Protein AF-A0A9E5LZI8-F1 (afdb_monomer)

Radius of gyration: 28.6 Å; Cα contacts (8 Å, |Δi|>4): 159; chains: 1; bounding box: 40×76×78 Å

Secondary structure (DSSP, 8-state):
------------------PPPPP-PPP-------HHHHHHHHHHHHHHHHT-EEEEEEE-SSEEEEEEEETTEEEEEEEEEE-TTS-EEEEEEEEGGG---GGGHHHHHHHHHHHH-TT--TTTTSEEEEEEEE--------------------

Foldseek 3Di:
DDDDDDDDDDDDDDDDDDDDDDPDDDDPPPPDPDPVVVVVVVVVLLVQLVQWDKDWPDDDPFKTWIFTDGPNHTAKIKIWGQDPVRAIEIEIEGEVVNVRDPVSVVSNVVVCCVPPPPPDDPVVVRYDYDYYYDHDPDDDDDDPPPPPDPPDDD

pLDDT: mean 74.33, std 20.77, range [36.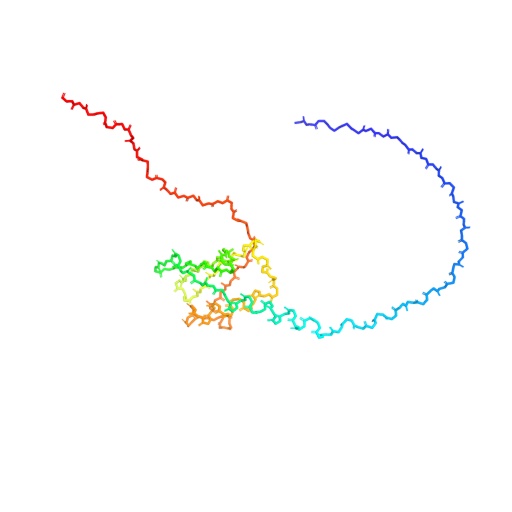78, 98.12]

Mean predicted aligned error: 16.26 Å

Structure (mmCIF, N/CA/C/O backbone):
data_AF-A0A9E5LZI8-F1
#
_entry.id   AF-A0A9E5LZI8-F1
#
loop_
_atom_site.group_PDB
_atom_site.id
_atom_site.type_symbol
_atom_site.label_atom_id
_atom_site.label_alt_id
_atom_site.label_comp_id
_atom_site.label_asym_id
_atom_site.label_entity_id
_atom_site.label_seq_id
_atom_site.pdbx_PDB_ins_code
_atom_site.Cartn_x
_atom_site.Cartn_y
_atom_site.Cartn_z
_atom_site.occupancy
_atom_site.B_iso_or_equiv
_atom_site.auth_seq_id
_atom_site.auth_comp_id
_atom_site.auth_asym_id
_atom_site.auth_atom_id
_atom_site.pdbx_PDB_model_num
ATOM 1 N N . MET A 1 1 ? -14.169 28.465 -29.499 1.00 45.47 1 MET A N 1
ATOM 2 C CA . MET A 1 1 ? -14.675 28.187 -30.862 1.00 45.47 1 MET A CA 1
ATOM 3 C C . MET A 1 1 ? -13.484 27.946 -31.779 1.00 45.47 1 MET A C 1
ATOM 5 O O . MET A 1 1 ? -12.824 28.902 -32.155 1.00 45.47 1 MET A O 1
ATOM 9 N N . CYS A 1 2 ? -13.159 26.686 -32.070 1.00 39.41 2 CYS A N 1
ATOM 10 C CA . CYS A 1 2 ? -12.024 26.314 -32.919 1.00 39.41 2 CYS A CA 1
ATOM 11 C C . CYS A 1 2 ? -12.574 25.648 -34.190 1.00 39.41 2 CYS A C 1
ATOM 13 O O . CYS A 1 2 ? -13.375 24.719 -34.093 1.00 39.41 2 CYS A O 1
ATOM 15 N N . ARG A 1 3 ? -12.238 26.194 -35.365 1.00 41.72 3 ARG A N 1
ATOM 16 C CA . ARG A 1 3 ? -12.773 25.772 -36.670 1.00 41.72 3 ARG A CA 1
ATOM 17 C C . ARG A 1 3 ? -12.031 24.535 -37.179 1.00 41.72 3 ARG A C 1
ATOM 19 O O . ARG A 1 3 ? -10.82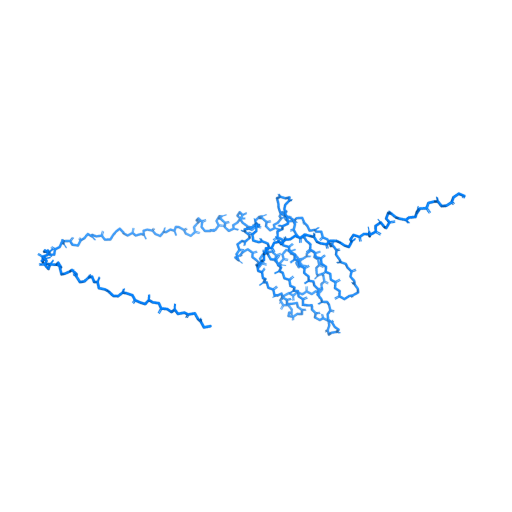2 24.579 -37.369 1.00 41.72 3 ARG A O 1
ATOM 26 N N . LEU A 1 4 ? -12.789 23.475 -37.456 1.00 36.78 4 LEU A N 1
ATOM 27 C CA . LEU A 1 4 ? -12.370 22.300 -38.220 1.00 36.78 4 LEU A CA 1
ATOM 28 C C . LEU A 1 4 ? -12.437 22.634 -39.722 1.00 36.78 4 LEU A C 1
ATOM 30 O O . LEU A 1 4 ? -13.498 23.021 -40.212 1.00 36.78 4 LEU A O 1
ATOM 34 N N . THR A 1 5 ? -11.345 22.469 -40.468 1.00 49.84 5 THR A N 1
ATOM 35 C CA . THR A 1 5 ? -11.357 22.492 -41.940 1.00 49.84 5 THR A CA 1
ATOM 36 C C . THR A 1 5 ? -11.110 21.086 -42.474 1.00 49.84 5 THR A C 1
ATOM 38 O O . THR A 1 5 ? -9.996 20.572 -42.462 1.00 49.84 5 THR A O 1
ATOM 41 N N . ALA A 1 6 ? -12.181 20.453 -42.953 1.00 40.06 6 ALA A N 1
ATOM 42 C CA . ALA A 1 6 ? -12.118 19.225 -43.732 1.00 40.06 6 ALA A CA 1
ATOM 43 C C . ALA A 1 6 ? -11.748 19.555 -45.185 1.00 40.06 6 ALA A C 1
ATOM 45 O O . ALA A 1 6 ? -12.341 20.448 -45.795 1.00 40.06 6 ALA A O 1
ATOM 46 N N . ARG A 1 7 ? -10.801 18.810 -45.762 1.00 46.03 7 ARG A N 1
ATOM 47 C CA . ARG A 1 7 ? -10.552 18.800 -47.206 1.00 46.03 7 ARG A CA 1
ATOM 48 C C . ARG A 1 7 ? -10.646 17.366 -47.709 1.00 46.03 7 ARG A C 1
ATOM 50 O O . ARG A 1 7 ? -9.873 16.502 -47.309 1.00 46.03 7 ARG A O 1
ATOM 57 N N . ALA A 1 8 ? -11.640 17.141 -48.557 1.00 42.88 8 ALA A N 1
ATOM 58 C CA . ALA A 1 8 ? -11.856 15.912 -49.298 1.00 42.88 8 ALA A CA 1
ATOM 59 C C . ALA A 1 8 ? -11.020 15.886 -50.588 1.00 42.88 8 ALA A C 1
ATOM 61 O O . ALA A 1 8 ? -10.689 16.941 -51.131 1.00 42.88 8 ALA A O 1
ATOM 62 N N . ALA A 1 9 ? -10.798 14.662 -51.079 1.00 43.34 9 ALA A N 1
ATOM 63 C CA . ALA A 1 9 ? -10.745 14.224 -52.482 1.00 43.34 9 ALA A CA 1
ATOM 64 C C . ALA A 1 9 ? -9.484 13.413 -52.812 1.00 43.34 9 ALA A C 1
ATOM 66 O O . ALA A 1 9 ? -8.361 13.899 -52.722 1.00 43.34 9 ALA A O 1
ATOM 67 N N . GLY A 1 10 ? -9.694 12.171 -53.255 1.00 39.62 10 GLY A N 1
ATOM 68 C CA . GLY A 1 10 ? -8.617 11.309 -53.730 1.00 39.62 10 GLY A CA 1
ATOM 69 C C . GLY A 1 10 ? -9.065 9.900 -54.097 1.00 39.62 10 GLY A C 1
ATOM 70 O O . GLY A 1 10 ? -8.475 8.930 -53.638 1.00 39.62 10 GLY A O 1
ATOM 71 N N . THR A 1 11 ? -10.114 9.776 -54.910 1.00 44.72 11 THR A N 1
ATOM 72 C CA . THR A 1 11 ? -10.527 8.514 -55.536 1.00 44.72 11 THR A CA 1
ATOM 73 C C . THR A 1 11 ? -9.417 7.987 -56.451 1.00 44.72 11 THR A C 1
ATOM 75 O O . THR A 1 11 ? -9.035 8.657 -57.410 1.00 44.72 11 THR A O 1
ATOM 78 N N . ARG A 1 12 ? -8.938 6.758 -56.218 1.00 55.50 12 ARG A N 1
ATOM 79 C CA . ARG A 1 12 ? -8.244 5.958 -57.239 1.00 55.50 12 ARG A CA 1
ATOM 80 C C . ARG A 1 12 ? -8.719 4.511 -57.200 1.00 55.50 12 ARG A C 1
ATOM 82 O O . ARG A 1 12 ? -8.395 3.747 -56.300 1.00 55.50 12 ARG A O 1
ATOM 89 N N . ILE A 1 13 ? -9.471 4.174 -58.240 1.00 51.25 13 ILE A N 1
ATOM 90 C CA . ILE A 1 13 ? -9.854 2.828 -58.654 1.00 51.25 13 ILE A CA 1
ATOM 91 C C . ILE A 1 13 ? -8.586 2.074 -59.078 1.00 51.25 13 ILE A C 1
ATOM 93 O O . ILE A 1 13 ? -7.815 2.580 -59.897 1.00 51.25 13 ILE A O 1
ATOM 97 N N . ARG A 1 14 ? -8.383 0.856 -58.564 1.00 56.69 14 ARG A N 1
ATOM 98 C CA . ARG A 1 14 ? -7.489 -0.138 -59.171 1.00 56.69 14 ARG A CA 1
ATOM 99 C C . ARG A 1 14 ? -8.148 -1.515 -59.179 1.00 56.69 14 ARG A C 1
ATOM 101 O O . ARG A 1 14 ? -8.457 -2.072 -58.136 1.00 56.69 14 ARG A O 1
ATOM 108 N N . HIS A 1 15 ? -8.356 -1.981 -60.408 1.00 45.59 15 HIS A N 1
ATOM 109 C CA . HIS A 1 15 ? -8.415 -3.351 -60.911 1.00 45.59 15 HIS A CA 1
ATOM 110 C C . HIS A 1 15 ? -8.488 -4.508 -59.900 1.00 45.59 15 HIS A C 1
ATOM 112 O O . HIS A 1 15 ? -7.508 -4.861 -59.247 1.00 45.59 15 HIS A O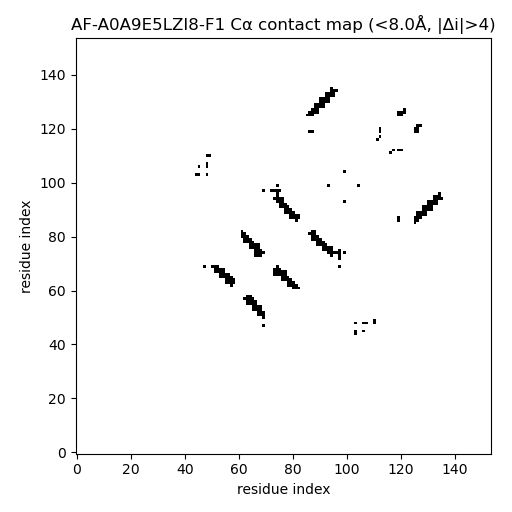 1
ATOM 118 N N . LEU A 1 16 ? -9.639 -5.183 -59.931 1.00 47.56 16 LEU A N 1
ATOM 119 C CA . LEU A 1 16 ? -9.806 -6.584 -59.561 1.00 47.56 16 LEU A CA 1
ATOM 120 C C . LEU A 1 16 ? -8.974 -7.460 -60.512 1.00 47.56 16 LEU A C 1
ATOM 122 O O . LEU A 1 16 ? -9.160 -7.408 -61.728 1.00 47.56 16 LEU A O 1
ATOM 126 N N . SER A 1 17 ? -8.078 -8.270 -59.952 1.00 54.94 17 SER A N 1
ATOM 127 C CA . SER A 1 17 ? -7.486 -9.425 -60.626 1.00 54.94 17 SER A CA 1
ATOM 128 C C . SER A 1 17 ? -7.740 -10.650 -59.757 1.00 54.94 17 SER A C 1
ATOM 130 O O . SER A 1 17 ? -7.305 -10.710 -58.605 1.00 54.94 17 SER A O 1
ATOM 132 N N . ALA A 1 18 ? -8.518 -11.586 -60.296 1.00 50.78 18 ALA A N 1
ATOM 133 C CA . ALA A 1 18 ? -8.842 -12.857 -59.673 1.00 50.78 18 ALA A CA 1
ATOM 134 C C . ALA A 1 18 ? -7.613 -13.776 -59.731 1.00 50.78 18 ALA A C 1
ATOM 136 O O . ALA A 1 18 ? -7.182 -14.181 -60.809 1.00 50.78 18 ALA A O 1
ATOM 137 N N . SER A 1 19 ? -7.053 -14.094 -58.564 1.00 50.56 19 SER A N 1
ATOM 138 C CA . SER A 1 19 ? -5.992 -15.090 -58.409 1.00 50.56 19 SER A CA 1
ATOM 139 C C . SER A 1 19 ? -6.587 -16.396 -57.878 1.00 50.56 19 SER A C 1
ATOM 141 O O . SER A 1 19 ? -7.386 -16.389 -56.942 1.00 50.56 19 SER A O 1
ATOM 143 N N . ALA 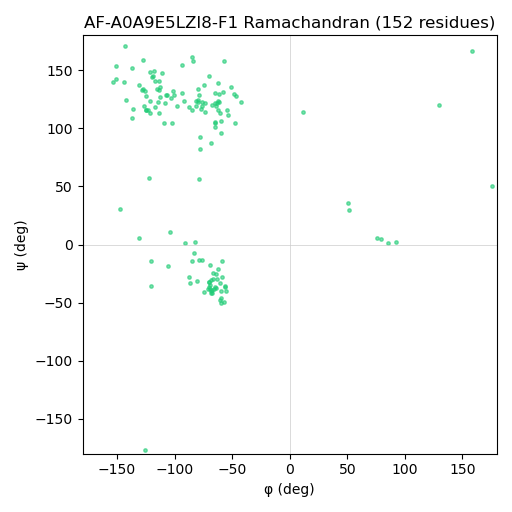A 1 20 ? -6.219 -17.498 -58.529 1.00 60.88 20 ALA A N 1
ATOM 144 C CA . ALA A 1 20 ? -6.694 -18.864 -58.326 1.00 60.88 20 ALA A CA 1
ATOM 145 C C . ALA A 1 20 ? -6.505 -19.404 -56.885 1.00 60.88 20 ALA A C 1
ATOM 147 O O . ALA A 1 20 ? -5.621 -18.940 -56.157 1.00 60.88 20 ALA A O 1
ATOM 148 N N . PRO A 1 21 ? -7.285 -20.424 -56.467 1.00 52.00 21 PRO A N 1
ATOM 149 C CA . PRO A 1 21 ? -7.162 -21.019 -55.140 1.00 52.00 21 PRO A CA 1
ATOM 150 C C . PRO A 1 21 ? -5.834 -21.773 -54.982 1.00 52.00 21 PRO A C 1
ATOM 152 O O . PRO A 1 21 ? -5.530 -22.729 -55.694 1.00 52.00 21 PRO A O 1
ATOM 155 N N . ARG A 1 22 ? -5.038 -21.323 -54.009 1.00 53.88 22 ARG A N 1
ATOM 156 C CA . ARG A 1 22 ? -3.792 -21.956 -53.560 1.00 53.88 22 ARG A CA 1
ATOM 157 C C . ARG A 1 22 ? -4.128 -23.214 -52.735 1.00 53.88 22 ARG A C 1
ATOM 159 O O . ARG A 1 22 ? -5.024 -23.132 -51.894 1.00 53.88 22 ARG A O 1
ATOM 166 N N . PRO A 1 23 ? -3.425 -24.348 -52.908 1.00 51.38 23 PRO A N 1
ATOM 167 C CA . PRO A 1 23 ? -3.653 -25.537 -52.090 1.00 51.38 23 PRO A CA 1
ATOM 168 C C . PRO A 1 23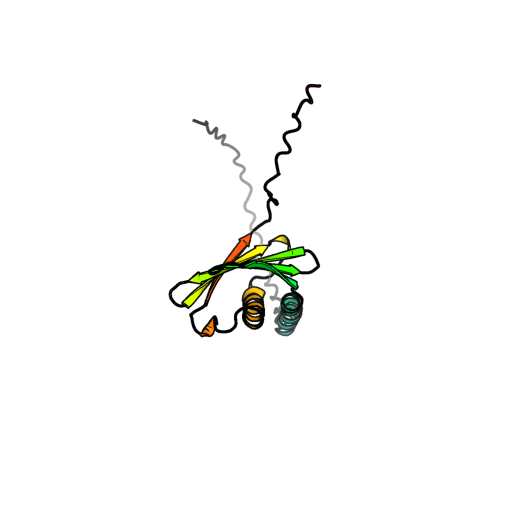 ? -3.358 -25.257 -50.611 1.00 51.38 23 PRO A C 1
ATOM 170 O O . PRO A 1 23 ? -2.388 -24.571 -50.271 1.00 51.38 23 PRO A O 1
ATOM 173 N N . ALA A 1 24 ? -4.225 -25.785 -49.746 1.00 52.56 24 ALA A N 1
ATOM 174 C CA . ALA A 1 24 ? -4.170 -25.642 -48.299 1.00 52.56 24 ALA A CA 1
ATOM 175 C C . ALA A 1 24 ? -2.802 -26.078 -47.754 1.00 52.56 24 ALA A C 1
ATOM 177 O O . ALA A 1 24 ? -2.410 -27.242 -47.837 1.00 52.56 24 ALA A O 1
ATOM 178 N N . ARG A 1 25 ? -2.070 -25.120 -47.181 1.00 50.62 25 ARG A N 1
ATOM 179 C CA . ARG A 1 25 ? -0.864 -25.388 -46.404 1.00 50.62 25 ARG A CA 1
ATOM 180 C C . ARG A 1 25 ? -1.321 -25.902 -45.042 1.00 50.62 25 ARG A C 1
ATOM 182 O O . ARG A 1 25 ? -2.010 -25.181 -44.325 1.00 50.62 25 ARG A O 1
ATOM 189 N N . ALA A 1 26 ? -0.970 -27.145 -44.726 1.00 52.19 26 ALA A N 1
ATOM 190 C CA . ALA A 1 26 ? -1.211 -27.749 -43.424 1.00 52.19 26 ALA A CA 1
ATOM 191 C C . ALA A 1 26 ? -0.741 -26.804 -42.307 1.00 52.19 26 ALA A C 1
ATOM 193 O O . ALA A 1 26 ? 0.378 -26.282 -42.351 1.00 52.19 26 ALA A O 1
ATOM 194 N N . ALA A 1 27 ? -1.622 -26.565 -41.335 1.00 51.25 27 ALA A N 1
ATOM 195 C CA . ALA A 1 27 ? -1.275 -25.856 -40.117 1.00 51.25 27 ALA A CA 1
ATOM 196 C C . ALA A 1 27 ? -0.124 -26.608 -39.429 1.00 51.25 27 ALA A C 1
ATOM 198 O O . ALA A 1 27 ? -0.220 -27.829 -39.275 1.00 51.25 27 ALA A O 1
ATOM 199 N N . PRO A 1 28 ? 0.958 -25.935 -39.003 1.00 46.06 28 PRO A N 1
ATOM 200 C CA . PRO A 1 28 ? 1.821 -26.534 -38.010 1.00 46.06 28 PRO A CA 1
ATOM 201 C C . PRO A 1 28 ? 0.966 -26.720 -36.761 1.00 46.06 28 PRO A C 1
ATOM 203 O O . PRO A 1 28 ? 0.481 -25.750 -36.178 1.00 46.06 28 PRO A O 1
ATOM 206 N N . THR A 1 29 ? 0.753 -27.976 -36.382 1.00 48.81 29 THR A N 1
ATOM 207 C CA . THR A 1 29 ? 0.344 -28.353 -35.037 1.00 48.81 29 THR A CA 1
ATOM 208 C C . THR A 1 29 ? 1.265 -27.603 -34.083 1.00 48.81 29 THR A C 1
ATOM 210 O O . THR A 1 29 ? 2.444 -27.941 -33.961 1.00 48.81 29 THR A O 1
ATOM 213 N N . THR A 1 30 ? 0.768 -26.544 -33.446 1.00 46.84 30 THR A N 1
ATOM 214 C CA . THR A 1 30 ? 1.432 -25.960 -32.289 1.00 46.84 30 THR A CA 1
ATOM 215 C C . THR A 1 30 ? 1.308 -26.989 -31.182 1.00 46.84 30 THR A C 1
ATOM 217 O O . THR A 1 30 ? 0.355 -27.030 -30.409 1.00 46.84 30 THR A O 1
ATOM 220 N N . CYS A 1 31 ? 2.290 -27.887 -31.181 1.00 39.66 31 CYS A N 1
ATOM 221 C CA . CYS A 1 31 ? 2.711 -28.644 -30.027 1.00 39.66 31 CYS A CA 1
ATOM 222 C C . CYS A 1 31 ? 2.734 -27.670 -28.845 1.00 39.66 31 CYS A C 1
ATOM 224 O O . CYS A 1 31 ? 3.339 -26.597 -28.939 1.00 39.66 31 CYS A O 1
ATOM 226 N N . GLY A 1 32 ? 1.970 -28.001 -27.804 1.00 46.41 32 GLY A N 1
ATOM 227 C CA . GLY A 1 32 ? 1.713 -27.128 -26.673 1.00 46.41 32 GLY A CA 1
ATOM 228 C C . GLY A 1 32 ? 2.997 -26.495 -26.156 1.00 46.41 32 GLY A C 1
ATOM 229 O O . GLY A 1 32 ? 3.967 -27.188 -25.849 1.00 46.41 32 GLY A O 1
ATOM 230 N N . LEU A 1 33 ? 2.984 -25.167 -26.036 1.00 49.31 33 LEU A N 1
ATOM 231 C CA . LEU A 1 33 ? 3.908 -24.479 -25.148 1.00 49.31 33 LEU A CA 1
ATOM 232 C C . LEU A 1 33 ? 3.753 -25.129 -23.774 1.00 49.31 33 LEU A C 1
ATOM 234 O O . LEU A 1 33 ? 2.692 -25.073 -23.151 1.00 49.31 33 LEU A O 1
ATOM 238 N N . ALA A 1 34 ? 4.807 -25.836 -23.386 1.00 46.38 34 ALA A N 1
ATOM 239 C CA . ALA A 1 34 ? 4.852 -26.681 -22.217 1.00 46.38 34 ALA A CA 1
ATOM 240 C C . ALA A 1 34 ? 4.360 -25.923 -20.969 1.00 46.38 34 ALA A C 1
ATOM 242 O O . ALA A 1 34 ? 4.831 -24.809 -20.714 1.00 46.38 34 ALA A O 1
ATOM 243 N N . PRO A 1 35 ? 3.511 -26.530 -20.119 1.00 50.38 35 PRO A N 1
ATOM 244 C CA . PRO A 1 35 ? 3.157 -25.954 -18.817 1.00 50.38 35 PRO A CA 1
ATOM 245 C C . PRO A 1 35 ? 4.386 -25.725 -17.912 1.00 50.38 35 PRO A C 1
ATOM 247 O O . PRO A 1 35 ? 4.319 -24.972 -16.944 1.00 50.38 35 PRO A O 1
ATOM 250 N N . PHE A 1 36 ? 5.534 -26.315 -18.261 1.00 46.69 36 PHE A N 1
ATOM 251 C CA . PHE A 1 36 ? 6.785 -26.212 -17.519 1.00 46.69 36 PHE A CA 1
ATOM 252 C C . PHE A 1 36 ? 7.425 -24.814 -17.541 1.00 46.69 36 PHE A C 1
ATOM 254 O O . PHE A 1 36 ? 7.857 -24.339 -16.496 1.00 46.69 36 PHE A O 1
ATOM 261 N N . ALA A 1 37 ? 7.442 -24.108 -18.680 1.00 47.06 37 ALA A N 1
ATOM 262 C CA . ALA A 1 37 ? 8.106 -22.796 -18.767 1.00 47.06 37 ALA A CA 1
ATOM 263 C C . ALA A 1 37 ? 7.381 -21.709 -17.947 1.00 47.06 37 ALA A C 1
ATOM 265 O O . ALA A 1 37 ? 8.007 -20.801 -17.399 1.00 47.06 37 ALA A O 1
ATOM 266 N N . ARG A 1 38 ? 6.054 -21.832 -17.816 1.00 46.94 38 ARG A N 1
ATOM 267 C CA . ARG A 1 38 ? 5.215 -20.902 -17.047 1.00 46.94 38 ARG A CA 1
ATOM 268 C C . ARG A 1 38 ? 5.443 -21.045 -15.538 1.00 46.94 38 ARG A C 1
ATOM 270 O O . ARG A 1 38 ? 5.502 -20.043 -14.833 1.00 46.94 38 ARG A O 1
ATOM 277 N N . ALA A 1 39 ? 5.638 -22.273 -15.057 1.00 48.16 39 ALA A N 1
ATOM 278 C CA . ALA A 1 39 ? 5.873 -22.558 -13.643 1.00 48.16 39 ALA A CA 1
ATOM 279 C C . ALA A 1 39 ? 7.239 -22.044 -13.146 1.00 48.16 39 ALA A C 1
ATOM 281 O O . ALA A 1 39 ? 7.345 -21.573 -12.014 1.00 48.16 39 ALA A O 1
ATOM 282 N N . THR A 1 40 ? 8.282 -22.084 -13.981 1.00 45.97 40 THR A N 1
ATOM 283 C CA . THR A 1 40 ? 9.630 -21.629 -13.594 1.00 45.97 40 THR A CA 1
ATOM 284 C C . THR A 1 40 ? 9.738 -20.103 -13.537 1.00 45.97 40 THR A C 1
ATOM 286 O O . THR A 1 40 ? 10.309 -19.569 -12.588 1.00 45.97 40 THR A O 1
ATOM 289 N N . ALA A 1 41 ? 9.140 -19.386 -14.496 1.00 47.75 41 ALA A N 1
ATOM 290 C CA . ALA A 1 41 ? 9.096 -17.921 -14.476 1.00 47.75 41 ALA A CA 1
ATOM 291 C C . ALA A 1 41 ? 8.276 -17.380 -13.291 1.00 47.75 41 ALA A C 1
ATOM 293 O O . ALA A 1 41 ? 8.659 -16.382 -12.686 1.00 47.75 41 ALA A O 1
ATOM 294 N N . LEU A 1 42 ? 7.189 -18.068 -12.919 1.00 49.72 42 LEU A N 1
ATOM 295 C CA . LEU A 1 42 ? 6.394 -17.738 -11.735 1.00 49.72 42 LEU A CA 1
ATOM 296 C C . LEU A 1 42 ? 7.193 -17.956 -10.438 1.00 49.72 42 LEU A C 1
ATOM 298 O O . LEU A 1 42 ? 7.122 -17.126 -9.540 1.00 49.72 42 LEU A O 1
ATOM 302 N N . ARG A 1 43 ? 8.016 -19.013 -10.359 1.00 49.12 43 ARG A N 1
ATOM 303 C CA . ARG A 1 43 ? 8.895 -19.278 -9.203 1.00 49.12 43 ARG A CA 1
ATOM 304 C C . ARG A 1 43 ? 10.032 -18.261 -9.052 1.00 49.12 43 ARG A C 1
ATOM 306 O O . ARG A 1 43 ? 10.305 -17.844 -7.934 1.00 49.12 43 ARG A O 1
ATOM 313 N N . LEU A 1 44 ? 10.659 -17.820 -10.146 1.00 50.16 44 LEU A N 1
ATOM 314 C CA . LEU A 1 44 ? 11.685 -16.764 -10.089 1.00 50.16 44 LEU A CA 1
ATOM 315 C C . LEU A 1 44 ? 11.092 -15.385 -9.755 1.00 50.16 44 LEU A C 1
ATOM 317 O O . LEU A 1 44 ? 11.739 -14.584 -9.091 1.00 50.16 44 LEU A O 1
ATOM 321 N N . ARG A 1 45 ? 9.854 -15.112 -10.180 1.00 50.75 45 ARG A N 1
ATOM 322 C CA . ARG A 1 45 ? 9.156 -13.853 -9.874 1.00 50.75 45 ARG A CA 1
ATOM 323 C C . ARG A 1 45 ? 8.536 -13.832 -8.479 1.00 50.75 45 ARG A C 1
ATOM 325 O O . ARG A 1 45 ? 8.523 -12.781 -7.855 1.00 50.75 45 ARG A O 1
ATOM 332 N N . ALA A 1 46 ? 8.107 -14.977 -7.953 1.00 49.81 46 ALA A N 1
ATOM 333 C CA . ALA A 1 46 ? 7.751 -15.113 -6.542 1.00 49.81 46 ALA A CA 1
ATOM 334 C C . ALA A 1 46 ? 8.965 -14.876 -5.623 1.00 49.81 46 ALA A C 1
ATOM 336 O O . ALA A 1 46 ? 8.806 -14.341 -4.534 1.00 49.81 46 ALA A O 1
ATOM 337 N N . HIS A 1 47 ? 10.187 -15.179 -6.080 1.00 52.59 47 HIS A N 1
ATOM 338 C CA . HIS A 1 47 ? 11.406 -14.846 -5.336 1.00 52.59 47 HIS A CA 1
ATOM 339 C C . HIS A 1 47 ? 11.687 -13.340 -5.217 1.00 52.59 47 HIS A C 1
ATOM 341 O O . HIS A 1 47 ? 12.326 -12.937 -4.249 1.00 52.59 47 HIS A O 1
ATOM 347 N N . LEU A 1 48 ? 11.186 -12.500 -6.134 1.00 54.50 48 LEU A N 1
ATOM 348 C CA . LEU A 1 48 ? 11.301 -11.037 -6.001 1.00 54.50 48 LEU A CA 1
ATOM 349 C C . LEU A 1 48 ? 10.487 -10.505 -4.815 1.00 54.50 48 LEU A C 1
ATOM 351 O O . LEU A 1 48 ? 10.878 -9.520 -4.197 1.00 54.50 48 LEU A O 1
ATOM 355 N N . VAL A 1 49 ? 9.390 -11.182 -4.467 1.00 56.38 49 VAL A N 1
ATOM 356 C CA . VAL A 1 49 ? 8.577 -10.849 -3.291 1.00 56.38 49 VAL A CA 1
ATOM 357 C C . VAL A 1 49 ? 9.323 -11.174 -1.992 1.00 56.38 49 VAL A C 1
ATOM 359 O O . VAL A 1 49 ? 9.240 -10.415 -1.034 1.00 56.38 49 VAL A O 1
ATOM 362 N N . THR A 1 50 ? 10.106 -12.258 -1.962 1.00 59.16 50 THR A N 1
ATOM 363 C CA . THR A 1 50 ? 10.829 -12.709 -0.756 1.00 59.16 50 THR A CA 1
ATOM 364 C C . THR A 1 50 ? 12.078 -11.876 -0.429 1.00 59.16 50 THR A C 1
ATOM 366 O O . THR A 1 50 ? 12.627 -12.005 0.658 1.00 59.16 50 THR A O 1
ATOM 369 N N . LEU A 1 51 ? 12.550 -11.032 -1.352 1.00 73.50 51 LEU A N 1
ATOM 370 C CA . LEU A 1 51 ? 13.739 -10.181 -1.169 1.00 73.50 51 LEU A CA 1
ATOM 371 C C . LEU A 1 51 ? 13.396 -8.707 -0.912 1.00 73.50 51 LEU A C 1
ATOM 373 O O . LEU A 1 51 ? 14.276 -7.846 -0.961 1.00 73.50 51 LEU A O 1
ATOM 377 N N . MET A 1 52 ? 12.123 -8.397 -0.668 1.00 87.69 52 MET A N 1
ATOM 378 C CA . MET A 1 52 ? 11.697 -7.027 -0.438 1.00 87.69 52 MET A CA 1
ATOM 379 C C . MET A 1 52 ? 12.131 -6.551 0.951 1.00 87.69 52 MET A C 1
ATOM 381 O O . MET A 1 52 ? 11.769 -7.134 1.970 1.00 87.69 52 MET A O 1
ATOM 385 N N . ASN A 1 53 ? 12.903 -5.466 0.992 1.00 91.88 53 ASN A N 1
ATOM 386 C CA . ASN A 1 53 ? 13.262 -4.803 2.238 1.00 91.88 53 ASN A CA 1
ATOM 387 C C . ASN A 1 53 ? 12.153 -3.832 2.624 1.00 91.88 53 ASN A C 1
ATOM 389 O O . ASN A 1 53 ? 11.914 -2.840 1.934 1.00 91.88 53 ASN A O 1
ATOM 393 N N . TRP A 1 54 ? 11.496 -4.102 3.744 1.00 94.12 54 TRP A N 1
ATOM 394 C CA . TRP A 1 54 ? 10.406 -3.276 4.239 1.00 94.12 54 TRP A CA 1
ATOM 395 C C . TRP A 1 54 ? 10.904 -2.233 5.233 1.00 94.12 54 TRP A C 1
ATOM 397 O O . TRP A 1 54 ? 11.592 -2.540 6.207 1.00 94.12 54 TRP A O 1
ATOM 407 N N . LYS A 1 55 ? 10.507 -0.981 5.018 1.00 93.75 55 LYS A N 1
ATOM 408 C CA . LYS A 1 55 ? 10.745 0.126 5.942 1.00 93.75 55 LYS A CA 1
ATOM 409 C C . LYS A 1 55 ? 9.418 0.740 6.357 1.00 93.75 55 LYS A C 1
ATOM 411 O O . LYS A 1 55 ? 8.677 1.243 5.518 1.00 93.75 55 LYS A O 1
ATOM 416 N N . ARG A 1 56 ? 9.146 0.787 7.661 1.00 95.44 56 ARG A N 1
ATOM 417 C CA . ARG A 1 56 ? 8.038 1.585 8.198 1.00 95.44 56 ARG A CA 1
ATOM 418 C C . ARG A 1 56 ? 8.434 3.060 8.201 1.00 95.44 56 ARG A C 1
ATOM 420 O O . ARG A 1 56 ? 9.415 3.434 8.841 1.00 95.44 56 ARG A O 1
ATOM 427 N N . THR A 1 57 ? 7.691 3.893 7.481 1.00 94.44 57 THR A N 1
ATOM 428 C CA . THR A 1 57 ? 7.969 5.335 7.351 1.00 94.44 57 THR A CA 1
ATOM 429 C C . THR A 1 57 ? 7.005 6.198 8.158 1.00 94.44 57 THR A C 1
ATOM 431 O O . THR A 1 57 ? 7.307 7.357 8.421 1.00 94.44 57 THR A O 1
ATOM 434 N N . LEU A 1 58 ? 5.853 5.651 8.556 1.00 95.62 58 LEU A N 1
ATOM 435 C CA . LEU A 1 58 ? 4.870 6.320 9.408 1.00 95.62 58 LEU A CA 1
ATOM 436 C C . LEU A 1 58 ? 4.228 5.308 10.361 1.00 95.62 58 LEU A C 1
ATOM 438 O O . LEU A 1 58 ? 3.884 4.200 9.951 1.00 95.62 58 LEU A O 1
ATOM 442 N N . ARG A 1 59 ? 4.016 5.717 11.615 1.00 96.00 59 ARG A N 1
ATOM 443 C CA . ARG A 1 59 ? 3.195 5.005 12.601 1.00 96.00 59 ARG A CA 1
ATOM 444 C C . ARG A 1 59 ? 2.424 6.020 13.430 1.00 96.00 59 ARG A C 1
ATOM 446 O O . ARG A 1 59 ? 3.027 6.888 14.056 1.00 96.00 59 ARG A O 1
ATOM 453 N N . THR A 1 60 ? 1.107 5.884 13.460 1.00 96.94 60 THR A N 1
ATOM 454 C CA . THR A 1 60 ? 0.216 6.605 14.374 1.00 96.94 60 THR A CA 1
ATOM 455 C C . THR A 1 60 ? -0.647 5.603 15.143 1.00 96.94 60 THR A C 1
ATOM 457 O O . THR A 1 60 ? -0.493 4.390 14.985 1.00 96.94 60 THR A O 1
ATOM 460 N N . ALA A 1 61 ? -1.559 6.103 15.980 1.00 94.69 61 ALA A N 1
ATOM 461 C CA . ALA A 1 61 ? -2.516 5.263 16.697 1.00 94.69 61 ALA A CA 1
ATOM 462 C C . ALA A 1 61 ? -3.499 4.524 15.768 1.00 94.69 61 ALA A C 1
ATOM 464 O O . ALA A 1 61 ? -4.011 3.479 16.150 1.00 94.69 61 ALA A O 1
ATOM 465 N N . SER A 1 62 ? -3.768 5.054 14.570 1.00 96.00 62 SER A N 1
ATOM 466 C CA . SER A 1 62 ? -4.783 4.519 13.651 1.00 96.00 62 SER A CA 1
ATOM 467 C C . SER A 1 62 ? -4.284 4.330 12.222 1.00 96.00 62 SER A C 1
ATOM 469 O O . SER A 1 62 ? -5.070 4.013 11.330 1.00 96.00 62 SER A O 1
ATOM 471 N N . SER A 1 63 ? -2.998 4.547 11.943 1.00 97.31 63 SER A N 1
ATOM 472 C CA . SER A 1 63 ? -2.456 4.377 10.594 1.00 97.31 63 SER A CA 1
ATOM 473 C C . SER A 1 63 ? -0.985 3.989 10.581 1.00 97.31 63 SER A C 1
ATOM 475 O O . SER A 1 63 ? -0.219 4.315 11.493 1.00 97.31 63 SER A O 1
ATOM 477 N N . GLU A 1 64 ? -0.586 3.316 9.510 1.00 97.69 64 GLU A N 1
ATOM 478 C CA . GLU A 1 64 ? 0.803 2.970 9.222 1.00 97.69 64 GLU A CA 1
ATOM 479 C C . GLU A 1 64 ? 1.129 3.194 7.753 1.00 97.69 64 GLU A C 1
ATOM 481 O O . GLU A 1 64 ? 0.259 3.072 6.898 1.00 97.69 64 GLU A O 1
ATOM 486 N N . ARG A 1 65 ? 2.400 3.490 7.469 1.00 97.38 65 ARG A N 1
ATOM 487 C CA . ARG A 1 65 ? 2.942 3.463 6.110 1.00 97.38 65 ARG A CA 1
ATOM 488 C C . ARG A 1 65 ? 4.200 2.623 6.064 1.00 97.38 65 ARG A C 1
ATOM 490 O O . ARG A 1 65 ? 5.117 2.832 6.866 1.00 97.38 65 ARG A O 1
ATOM 497 N N . PHE A 1 66 ? 4.260 1.754 5.069 1.00 96.88 66 PHE A N 1
ATOM 498 C CA . PHE A 1 66 ? 5.421 0.956 4.724 1.00 96.88 66 PHE A CA 1
ATOM 499 C C . PHE A 1 66 ? 5.880 1.278 3.310 1.00 96.88 66 PHE A C 1
ATOM 501 O O . PHE A 1 66 ? 5.072 1.518 2.415 1.00 96.88 66 PHE A O 1
ATOM 508 N N . LEU A 1 67 ? 7.192 1.253 3.124 1.00 95.38 67 LEU A N 1
ATOM 509 C CA . LEU A 1 67 ? 7.859 1.336 1.838 1.00 95.38 67 LEU A CA 1
ATOM 510 C C . LEU A 1 67 ? 8.626 0.031 1.631 1.00 95.38 67 LEU A C 1
ATOM 512 O O . LEU A 1 67 ? 9.488 -0.316 2.440 1.00 95.38 67 LEU A O 1
ATOM 516 N N . GLY A 1 68 ? 8.269 -0.702 0.585 1.00 95.12 68 GLY A N 1
ATOM 517 C CA . GLY A 1 68 ? 8.976 -1.890 0.137 1.00 95.12 68 GLY A CA 1
ATOM 518 C C . GLY A 1 68 ? 10.010 -1.507 -0.911 1.00 95.12 68 GLY A C 1
ATOM 519 O O . GLY A 1 68 ? 9.675 -0.909 -1.937 1.00 95.12 68 GLY A O 1
ATOM 520 N N . VAL A 1 69 ? 11.264 -1.858 -0.647 1.00 92.81 69 VAL A N 1
ATOM 521 C CA . VAL A 1 69 ? 12.411 -1.609 -1.520 1.00 92.81 69 VAL A CA 1
ATOM 522 C C . VAL A 1 69 ? 12.853 -2.932 -2.136 1.00 92.81 69 VAL 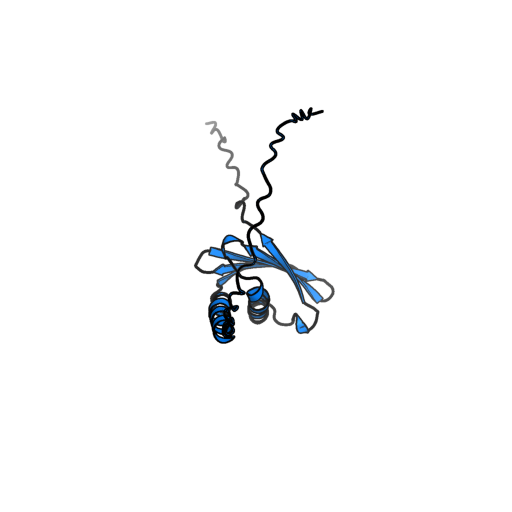A C 1
ATOM 524 O O . VAL A 1 69 ? 13.086 -3.909 -1.423 1.00 92.81 69 VAL A O 1
ATOM 527 N N . SER A 1 70 ? 12.997 -2.961 -3.457 1.00 90.00 70 SER A N 1
ATOM 528 C CA . SER A 1 70 ? 13.507 -4.104 -4.219 1.00 90.00 70 SER A CA 1
ATOM 529 C C . SER A 1 70 ? 14.649 -3.631 -5.109 1.00 90.00 70 SER A C 1
ATOM 531 O O . SER A 1 70 ? 14.562 -2.565 -5.713 1.00 90.00 70 SER A O 1
ATOM 533 N N . ASP A 1 71 ? 15.757 -4.373 -5.125 1.00 87.19 71 ASP A N 1
ATOM 534 C CA . ASP A 1 71 ? 16.970 -4.021 -5.878 1.00 87.19 71 ASP A CA 1
ATOM 535 C C . ASP A 1 71 ? 17.470 -2.582 -5.625 1.00 87.19 71 ASP A C 1
ATOM 537 O O . ASP A 1 71 ? 17.983 -1.900 -6.510 1.00 87.19 71 ASP A O 1
ATOM 541 N N . GLY A 1 72 ? 17.312 -2.106 -4.38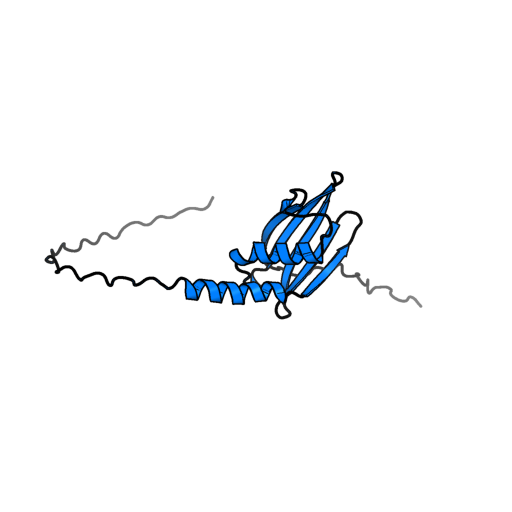3 1.00 86.94 72 GLY A N 1
ATOM 542 C CA . GLY A 1 72 ? 17.733 -0.768 -3.958 1.00 86.94 72 GLY A CA 1
ATOM 543 C C . GLY A 1 72 ? 16.829 0.378 -4.425 1.00 86.94 72 GLY A C 1
ATOM 544 O O . GLY A 1 72 ? 17.163 1.533 -4.170 1.00 86.94 72 GLY A O 1
ATOM 545 N N . ALA A 1 73 ? 15.698 0.080 -5.068 1.00 88.38 73 ALA A N 1
ATOM 546 C CA . ALA A 1 73 ? 14.714 1.059 -5.512 1.00 88.38 73 ALA A CA 1
ATOM 547 C C . ALA A 1 73 ? 13.357 0.851 -4.830 1.00 88.38 73 ALA A C 1
ATOM 549 O O . ALA A 1 73 ? 12.963 -0.274 -4.509 1.00 88.38 73 ALA A O 1
ATOM 550 N N . ASP A 1 74 ? 12.620 1.943 -4.641 1.00 91.50 74 ASP A N 1
ATOM 551 C CA . ASP A 1 74 ? 11.250 1.877 -4.148 1.00 91.50 74 ASP A CA 1
ATOM 552 C C . ASP A 1 74 ? 10.392 1.081 -5.136 1.00 91.50 74 ASP A C 1
ATOM 554 O O . ASP A 1 74 ? 10.382 1.345 -6.343 1.00 91.50 74 ASP A O 1
ATOM 558 N N . ALA A 1 75 ? 9.664 0.102 -4.609 1.00 94.31 75 ALA A N 1
ATOM 559 C CA . ALA A 1 75 ? 8.875 -0.822 -5.409 1.00 94.31 75 ALA A CA 1
ATOM 560 C C . ALA A 1 75 ? 7.388 -0.782 -5.076 1.00 94.31 75 ALA A C 1
ATOM 562 O O . ALA A 1 75 ? 6.541 -0.901 -5.966 1.00 94.31 75 ALA A O 1
ATOM 563 N N . VAL A 1 76 ? 7.063 -0.587 -3.803 1.00 96.19 76 VAL A N 1
ATOM 564 C CA . VAL A 1 76 ? 5.684 -0.546 -3.329 1.00 96.19 76 VAL A CA 1
ATOM 565 C C . VAL A 1 76 ? 5.570 0.349 -2.105 1.00 96.19 76 VAL A C 1
ATOM 567 O O . VAL A 1 76 ? 6.446 0.348 -1.245 1.00 96.19 76 VAL A O 1
ATOM 570 N N . ALA A 1 77 ? 4.473 1.088 -2.007 1.00 96.31 77 ALA A N 1
ATOM 571 C CA . ALA A 1 77 ? 4.056 1.739 -0.773 1.00 96.31 77 ALA A CA 1
ATOM 572 C C . ALA A 1 77 ? 2.759 1.097 -0.275 1.00 96.31 77 ALA A C 1
ATOM 574 O O . ALA A 1 77 ? 1.855 0.851 -1.073 1.00 96.31 77 ALA A O 1
ATOM 575 N N . ILE A 1 78 ? 2.671 0.823 1.025 1.00 97.31 78 ILE A N 1
ATOM 576 C CA . ILE A 1 78 ? 1.467 0.289 1.665 1.00 97.31 78 ILE A CA 1
ATOM 577 C C . ILE A 1 78 ? 1.055 1.241 2.778 1.00 97.31 78 ILE A C 1
ATOM 579 O O . ILE A 1 78 ? 1.786 1.420 3.751 1.00 97.31 78 ILE A O 1
ATOM 583 N N . ASP A 1 79 ? -0.116 1.843 2.627 1.00 97.50 79 ASP A N 1
ATOM 584 C CA . ASP A 1 79 ? -0.778 2.641 3.651 1.00 97.50 79 ASP A CA 1
ATOM 585 C C . ASP A 1 79 ? -1.859 1.789 4.312 1.00 97.50 79 ASP A C 1
ATOM 587 O O . ASP A 1 79 ? -2.692 1.211 3.620 1.00 97.50 79 ASP A O 1
ATOM 591 N N . LEU A 1 80 ? -1.859 1.713 5.638 1.00 97.25 80 LEU A N 1
ATOM 592 C CA . LEU A 1 80 ? -2.846 0.979 6.423 1.00 97.25 80 LEU A CA 1
ATOM 593 C C . LEU A 1 80 ? -3.619 1.934 7.317 1.00 97.25 80 LEU A C 1
ATOM 595 O O . LEU A 1 80 ? -3.033 2.819 7.945 1.00 97.25 80 LEU A O 1
ATOM 599 N N . HIS A 1 81 ? -4.917 1.689 7.440 1.00 97.38 81 HIS A N 1
ATOM 600 C CA . HIS A 1 81 ? -5.818 2.402 8.329 1.00 97.38 81 HIS A CA 1
ATOM 601 C C . HIS A 1 81 ? -6.571 1.407 9.209 1.00 97.38 81 HIS A C 1
ATOM 603 O O . HIS A 1 81 ? -7.309 0.559 8.710 1.00 97.38 81 HIS A O 1
ATOM 609 N N . TYR A 1 82 ? -6.382 1.535 10.520 1.00 94.81 82 TYR A N 1
ATOM 610 C CA . TYR A 1 82 ? -7.066 0.736 11.533 1.00 94.81 82 TYR A CA 1
ATOM 611 C C . TYR A 1 82 ? -8.379 1.426 11.888 1.00 94.81 82 TYR A C 1
ATOM 613 O O . TYR A 1 82 ? -8.377 2.575 12.345 1.00 94.81 82 TYR A O 1
ATOM 621 N N . LEU A 1 83 ? -9.494 0.743 11.646 1.00 94.69 83 LEU A N 1
ATOM 622 C CA . LEU A 1 83 ? -10.830 1.289 11.834 1.00 94.69 83 LEU A CA 1
ATOM 623 C C . LEU A 1 83 ? -11.381 0.953 13.231 1.00 94.69 83 LEU A C 1
ATOM 625 O O . LEU A 1 83 ? -10.977 -0.040 13.840 1.00 94.69 83 LEU A O 1
ATOM 629 N N . PRO A 1 84 ? -12.312 1.765 13.773 1.00 94.19 84 PRO A N 1
ATOM 630 C CA . PRO A 1 84 ? -12.859 1.547 15.117 1.00 94.19 84 PRO A CA 1
ATOM 631 C C . PRO A 1 84 ? -13.616 0.226 15.300 1.00 94.19 84 PRO A C 1
ATOM 633 O O . PRO A 1 84 ? -13.788 -0.222 16.430 1.00 94.19 84 PRO A O 1
ATOM 636 N N . ASP A 1 85 ? -14.084 -0.382 14.211 1.00 91.62 85 ASP A N 1
ATOM 637 C CA . ASP A 1 85 ? -14.778 -1.673 14.211 1.00 91.62 85 ASP A CA 1
ATOM 638 C C . ASP A 1 85 ? -13.821 -2.879 14.231 1.00 91.62 85 ASP A C 1
ATOM 640 O O . ASP A 1 85 ? -14.269 -4.024 14.213 1.00 91.62 85 ASP A O 1
ATOM 644 N N . GLY A 1 86 ? -12.510 -2.629 14.296 1.00 89.44 86 GLY A N 1
ATOM 645 C CA . GLY A 1 86 ? -11.475 -3.657 14.311 1.00 89.44 86 GLY A CA 1
ATOM 646 C C . GLY A 1 86 ? -11.050 -4.140 12.925 1.00 89.44 86 GLY A C 1
ATOM 647 O O . GLY A 1 86 ? -10.186 -5.011 12.844 1.00 89.44 86 GLY A O 1
ATOM 648 N N . THR A 1 87 ? -11.613 -3.589 11.847 1.00 93.06 87 THR A N 1
ATOM 649 C CA . THR A 1 87 ? -11.158 -3.881 10.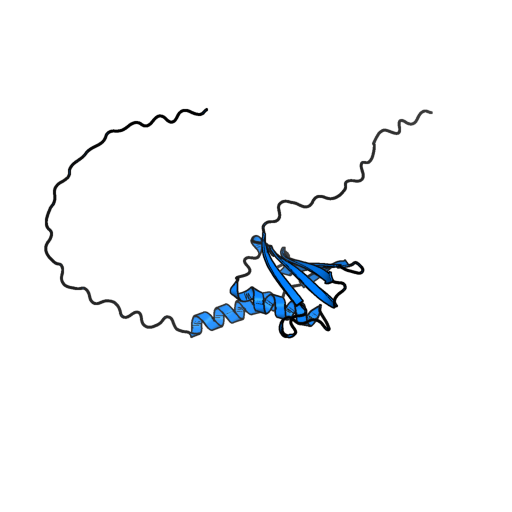484 1.00 93.06 87 THR A CA 1
ATOM 650 C C . THR A 1 87 ? -9.975 -3.003 10.076 1.00 93.06 87 THR A C 1
ATOM 652 O O . THR A 1 87 ? -9.690 -1.959 10.675 1.00 93.06 87 THR A O 1
ATOM 655 N N . VAL A 1 88 ? -9.260 -3.437 9.041 1.00 95.06 88 VAL A N 1
ATOM 656 C CA . VAL A 1 88 ? -8.114 -2.737 8.468 1.00 95.06 88 VAL A CA 1
ATOM 657 C C . VAL A 1 88 ? -8.346 -2.516 6.980 1.00 95.06 88 VAL A C 1
ATOM 659 O O . VAL A 1 88 ? -8.626 -3.445 6.218 1.00 95.06 88 VAL A O 1
ATOM 662 N N . ALA A 1 89 ? -8.202 -1.262 6.562 1.00 96.19 89 ALA A N 1
ATOM 663 C CA . ALA A 1 89 ? -8.234 -0.862 5.165 1.00 96.19 89 ALA A CA 1
ATOM 664 C C . ALA A 1 89 ? -6.825 -0.472 4.714 1.00 96.19 89 ALA A C 1
ATOM 666 O O . ALA A 1 89 ? -6.205 0.427 5.284 1.00 96.19 89 ALA A O 1
ATOM 667 N N . GLY A 1 90 ? -6.326 -1.145 3.685 1.00 96.88 90 GLY A N 1
ATOM 668 C CA . GLY A 1 90 ? -5.014 -0.916 3.107 1.00 96.88 90 GLY A CA 1
ATOM 669 C C . GLY A 1 90 ? -5.087 -0.361 1.688 1.00 96.88 90 GLY A C 1
ATOM 670 O O . GLY A 1 90 ? -5.902 -0.799 0.877 1.00 96.88 90 GLY A O 1
ATOM 671 N N . THR A 1 91 ? -4.199 0.570 1.356 1.00 98.12 91 THR A N 1
ATOM 672 C CA . THR A 1 91 ? -3.917 0.974 -0.026 1.00 98.12 91 THR A CA 1
ATOM 673 C C . THR A 1 91 ? -2.506 0.547 -0.387 1.00 98.12 91 THR A C 1
ATOM 675 O O . THR A 1 91 ? -1.555 0.875 0.315 1.00 98.12 91 THR A O 1
ATOM 678 N N . VAL A 1 92 ? -2.368 -0.177 -1.492 1.00 97.69 92 VAL A N 1
ATOM 679 C CA . VAL A 1 92 ? -1.098 -0.698 -1.996 1.00 97.69 92 VAL A CA 1
ATOM 680 C C . VAL A 1 92 ? -0.807 0.003 -3.311 1.00 97.69 92 VAL A C 1
ATOM 682 O O . VAL A 1 92 ? -1.517 -0.195 -4.293 1.00 97.69 92 VAL A O 1
ATOM 685 N N . THR A 1 93 ? 0.238 0.820 -3.341 1.00 97.44 93 THR A N 1
ATOM 686 C CA . THR A 1 93 ? 0.701 1.506 -4.548 1.00 97.44 93 THR A CA 1
ATOM 687 C C . THR A 1 93 ? 1.922 0.789 -5.095 1.00 97.44 93 THR A C 1
ATOM 689 O O . THR A 1 93 ? 3.018 0.931 -4.558 1.00 97.44 93 THR A O 1
ATOM 692 N N . LEU A 1 94 ? 1.745 0.029 -6.174 1.00 96.62 94 LEU A N 1
ATOM 693 C CA . LEU A 1 94 ? 2.849 -0.548 -6.937 1.00 96.62 94 LEU A CA 1
ATOM 694 C C . LEU A 1 94 ? 3.492 0.546 -7.787 1.00 96.62 94 LEU A C 1
ATOM 696 O O . LEU A 1 94 ? 2.823 1.166 -8.621 1.00 96.62 94 LEU A O 1
ATOM 700 N N . LEU A 1 95 ? 4.792 0.762 -7.615 1.00 94.38 95 LEU A N 1
ATOM 701 C CA . LEU A 1 95 ? 5.519 1.725 -8.430 1.00 94.38 95 LEU A CA 1
ATOM 702 C C . LEU A 1 95 ? 5.833 1.108 -9.792 1.00 94.38 95 LEU A C 1
ATOM 704 O O . LEU A 1 95 ? 6.365 0.000 -9.890 1.00 94.38 95 LEU A O 1
ATOM 708 N N . ALA A 1 96 ? 5.482 1.823 -10.862 1.00 90.75 96 ALA A N 1
ATOM 709 C CA . ALA A 1 96 ? 5.627 1.333 -12.232 1.00 90.75 96 ALA A CA 1
ATOM 710 C C . ALA A 1 96 ? 7.073 0.909 -12.560 1.00 90.75 96 ALA A C 1
ATOM 712 O O . ALA A 1 96 ? 7.279 -0.103 -13.229 1.00 90.75 96 ALA A O 1
ATOM 713 N N . SER A 1 97 ? 8.065 1.620 -12.016 1.00 87.81 97 SER A N 1
ATOM 714 C CA . SER A 1 97 ? 9.499 1.345 -12.179 1.00 87.81 97 SER A CA 1
ATOM 715 C C . SER A 1 97 ? 9.934 -0.041 -11.698 1.00 87.81 97 SER A C 1
ATOM 717 O O . SER A 1 97 ? 10.897 -0.588 -12.232 1.00 87.81 97 SER A O 1
ATOM 719 N N . ALA A 1 98 ? 9.233 -0.633 -10.729 1.00 89.75 98 ALA A N 1
ATOM 720 C CA . ALA A 1 98 ? 9.605 -1.926 -10.159 1.00 89.75 98 ALA A CA 1
ATOM 721 C C . ALA A 1 98 ? 9.123 -3.130 -10.973 1.00 89.75 98 ALA A C 1
ATOM 723 O O . ALA A 1 98 ? 9.498 -4.259 -10.670 1.00 89.75 98 ALA A O 1
ATOM 724 N N . ASN A 1 99 ? 8.304 -2.919 -12.010 1.00 89.00 99 ASN A N 1
ATOM 725 C CA . ASN A 1 99 ? 7.849 -3.978 -12.920 1.00 89.00 99 ASN A CA 1
ATOM 726 C C . ASN A 1 99 ? 7.252 -5.216 -12.211 1.00 89.00 99 ASN A C 1
ATOM 728 O O . ASN A 1 99 ? 7.323 -6.334 -12.730 1.00 89.00 99 ASN A O 1
ATOM 732 N N . ILE A 1 100 ? 6.642 -5.027 -11.033 1.00 90.88 100 ILE A N 1
ATOM 733 C CA . ILE A 1 100 ? 5.938 -6.095 -10.314 1.00 90.88 100 ILE A CA 1
ATOM 734 C C . ILE A 1 100 ? 4.745 -6.529 -11.166 1.00 90.88 100 ILE A C 1
ATOM 736 O O . ILE A 1 100 ? 3.870 -5.714 -11.473 1.00 90.88 100 ILE A O 1
ATOM 740 N N . ALA A 1 101 ? 4.737 -7.803 -11.553 1.00 91.31 101 ALA A N 1
ATOM 741 C CA . ALA A 1 101 ? 3.663 -8.407 -12.331 1.00 91.31 101 ALA A CA 1
ATOM 742 C C . ALA A 1 101 ? 2.388 -8.541 -11.487 1.00 91.31 101 ALA A C 1
ATOM 744 O O . ALA A 1 101 ? 2.467 -8.835 -10.293 1.00 91.31 101 ALA A O 1
ATOM 745 N N . ASP A 1 102 ? 1.222 -8.374 -12.107 1.00 91.81 102 ASP A N 1
ATOM 746 C CA . ASP A 1 102 ? -0.068 -8.413 -11.406 1.00 91.81 102 ASP A CA 1
ATOM 747 C C . ASP A 1 102 ? -0.297 -9.773 -10.722 1.00 91.81 102 ASP A C 1
ATOM 749 O O . ASP A 1 102 ? -0.830 -9.845 -9.617 1.00 91.81 102 ASP A O 1
ATOM 753 N N . GLU A 1 103 ? 0.200 -10.863 -11.315 1.00 92.06 103 GLU A N 1
ATOM 754 C CA . GLU A 1 103 ? 0.104 -12.210 -10.746 1.00 92.06 103 GLU A CA 1
ATOM 755 C C . GLU A 1 103 ? 0.961 -12.404 -9.486 1.00 92.06 103 GLU A C 1
ATOM 757 O O . GLU A 1 103 ? 0.741 -13.356 -8.738 1.00 92.06 103 GLU A O 1
ATOM 762 N N . ALA A 1 104 ? 1.944 -11.531 -9.245 1.00 90.25 104 ALA A N 1
ATOM 763 C CA . ALA A 1 104 ? 2.783 -11.574 -8.051 1.00 90.25 104 ALA A CA 1
ATOM 764 C C . ALA A 1 104 ? 2.146 -10.847 -6.854 1.00 90.25 104 ALA A C 1
ATOM 766 O O . ALA A 1 104 ? 2.589 -11.044 -5.724 1.00 90.25 104 ALA A O 1
ATOM 767 N N . VAL A 1 105 ? 1.103 -10.038 -7.078 1.00 92.50 105 VAL A N 1
ATOM 768 C CA . VAL A 1 105 ? 0.461 -9.226 -6.032 1.00 92.50 105 VAL A CA 1
ATOM 769 C C . VAL A 1 105 ? -0.097 -10.074 -4.885 1.00 92.50 105 VAL A C 1
ATOM 771 O O . VAL A 1 105 ? 0.196 -9.741 -3.741 1.00 92.50 105 VAL A O 1
ATOM 774 N N . PRO A 1 106 ? -0.824 -11.188 -5.109 1.00 91.56 106 PRO A N 1
ATOM 775 C CA . PRO A 1 106 ? -1.318 -11.994 -3.992 1.00 91.56 106 PRO A CA 1
ATOM 776 C C . PRO A 1 106 ? -0.195 -12.539 -3.100 1.00 91.56 106 PRO A C 1
ATOM 778 O O . PRO A 1 106 ? -0.313 -12.514 -1.880 1.00 91.56 106 PRO A O 1
ATOM 781 N N . ALA A 1 107 ? 0.920 -12.975 -3.697 1.00 89.25 107 ALA A N 1
ATOM 782 C CA . ALA A 1 107 ? 2.079 -13.451 -2.944 1.00 89.25 107 ALA A CA 1
ATOM 783 C C . ALA A 1 107 ? 2.758 -12.315 -2.163 1.00 89.25 107 ALA A C 1
ATOM 785 O O . ALA A 1 107 ? 3.155 -12.519 -1.021 1.00 89.25 107 ALA A O 1
ATOM 786 N N . LEU A 1 108 ? 2.854 -11.120 -2.762 1.00 91.94 108 LEU A N 1
ATOM 787 C CA . LEU A 1 108 ? 3.357 -9.911 -2.104 1.00 91.94 108 LEU A CA 1
ATOM 788 C C . LEU A 1 108 ? 2.556 -9.575 -0.849 1.00 91.94 108 LEU A C 1
ATOM 790 O O . LEU A 1 108 ? 3.140 -9.347 0.205 1.00 91.94 108 LEU A O 1
ATOM 794 N N . LEU A 1 109 ? 1.229 -9.555 -0.969 1.00 91.94 109 LEU A N 1
ATOM 795 C CA . LEU A 1 109 ? 0.350 -9.208 0.142 1.00 91.94 109 LEU A CA 1
ATOM 796 C C . LEU A 1 109 ? 0.362 -10.279 1.228 1.00 91.94 109 LEU A C 1
ATOM 798 O O . LEU A 1 109 ? 0.398 -9.918 2.393 1.00 91.94 109 LEU A O 1
ATOM 802 N N . SER A 1 110 ? 0.411 -11.562 0.857 1.00 87.56 110 SER A N 1
ATOM 803 C CA . SER A 1 110 ? 0.546 -12.659 1.823 1.00 87.56 110 SER A CA 1
ATOM 804 C C . SER A 1 110 ? 1.841 -12.546 2.629 1.00 87.56 110 SER A C 1
ATOM 806 O O . SER A 1 110 ? 1.800 -12.624 3.847 1.00 87.56 110 SER A O 1
ATOM 808 N N . ALA A 1 111 ? 2.980 -12.308 1.969 1.00 87.88 111 ALA A N 1
ATOM 809 C CA . ALA A 1 111 ? 4.258 -12.160 2.664 1.00 87.88 111 ALA A CA 1
ATOM 810 C C . ALA A 1 111 ? 4.279 -10.928 3.585 1.00 87.88 111 ALA A C 1
ATOM 812 O O . ALA A 1 111 ? 4.843 -10.968 4.672 1.00 87.88 111 ALA A O 1
ATOM 813 N N . PHE A 1 112 ? 3.658 -9.827 3.157 1.00 91.19 112 PHE A N 1
ATOM 814 C CA . PHE A 1 112 ? 3.541 -8.628 3.982 1.00 91.19 112 PHE A CA 1
ATOM 815 C C . PHE A 1 112 ? 2.629 -8.841 5.203 1.00 91.19 112 PHE A C 1
ATOM 817 O O . PHE A 1 112 ? 2.949 -8.374 6.295 1.00 91.19 112 PHE A O 1
ATOM 824 N N . ASP A 1 113 ? 1.501 -9.525 5.014 1.00 87.94 113 ASP A N 1
ATOM 825 C CA . ASP A 1 113 ? 0.535 -9.849 6.068 1.00 87.94 113 ASP A CA 1
ATOM 826 C C . ASP A 1 113 ? 1.184 -10.681 7.183 1.00 87.94 113 ASP A C 1
ATOM 828 O O . ASP A 1 113 ? 1.168 -10.271 8.346 1.00 87.94 113 ASP A O 1
ATOM 832 N N . ASP A 1 114 ? 1.873 -11.763 6.802 1.00 85.38 114 ASP A N 1
ATOM 833 C CA . ASP A 1 114 ? 2.572 -12.671 7.720 1.00 85.38 114 ASP A CA 1
ATOM 834 C C . ASP A 1 114 ? 3.577 -11.938 8.633 1.00 85.38 114 ASP A C 1
ATOM 836 O O . ASP A 1 114 ? 3.685 -12.239 9.826 1.00 85.38 114 ASP A O 1
ATOM 840 N N . ASP A 1 115 ? 4.302 -10.957 8.085 1.00 85.38 115 ASP A N 1
ATOM 841 C CA . ASP A 1 115 ? 5.378 -10.258 8.794 1.00 85.38 115 ASP A CA 1
ATOM 842 C C . ASP A 1 115 ? 4.889 -9.061 9.628 1.00 85.38 115 ASP A C 1
ATOM 844 O O . ASP A 1 115 ? 5.474 -8.744 10.671 1.00 85.38 115 ASP A O 1
ATOM 848 N N . PHE A 1 116 ? 3.848 -8.352 9.176 1.00 86.44 116 PHE A N 1
ATOM 849 C CA . PHE A 1 116 ? 3.508 -7.030 9.719 1.00 86.44 116 PHE A CA 1
ATOM 850 C C . PHE A 1 116 ? 2.117 -6.913 10.332 1.00 86.44 116 PHE A C 1
ATOM 852 O O . PHE A 1 116 ? 1.881 -5.937 11.052 1.00 86.44 116 PHE A O 1
ATOM 859 N N . LEU A 1 117 ? 1.216 -7.869 10.097 1.00 85.38 117 LEU A N 1
ATOM 860 C CA . LEU A 1 117 ? -0.200 -7.751 10.449 1.00 85.38 117 LEU A CA 1
ATOM 861 C C . LEU A 1 117 ? -0.697 -8.871 11.379 1.00 85.38 117 LEU A C 1
ATOM 863 O O . LEU A 1 117 ? -1.689 -9.537 11.094 1.00 85.38 117 LEU A O 1
ATOM 867 N N . PRO A 1 118 ? -0.086 -9.060 12.565 1.00 77.19 118 PRO A N 1
ATOM 868 C CA . PRO A 1 118 ? -0.535 -10.096 13.482 1.00 77.19 118 PRO A CA 1
ATOM 869 C C . PRO A 1 118 ? -1.971 -9.827 13.959 1.00 77.19 118 PRO A C 1
ATOM 871 O O . PRO A 1 118 ? -2.254 -8.806 14.589 1.00 77.19 118 PRO A O 1
ATOM 874 N N . GLY A 1 119 ? -2.866 -10.784 13.710 1.00 72.00 119 GLY A N 1
ATOM 875 C CA . GLY A 1 119 ? -4.250 -10.759 14.198 1.00 72.00 119 GLY A CA 1
ATOM 876 C C . GLY A 1 119 ? -5.272 -10.138 13.242 1.00 72.00 119 GLY A C 1
ATOM 877 O O . GLY A 1 119 ? -6.455 -10.086 13.585 1.00 72.00 119 GLY A O 1
ATOM 878 N N . VAL A 1 120 ? -4.851 -9.715 12.052 1.00 73.56 120 VAL A N 1
ATOM 879 C CA . VAL A 1 120 ? -5.748 -9.443 10.923 1.00 73.56 120 VAL A CA 1
ATOM 880 C C . VAL A 1 120 ? -5.326 -10.325 9.752 1.00 73.56 120 VAL A C 1
ATOM 882 O O . VAL A 1 120 ? -4.172 -10.712 9.679 1.00 73.56 120 VAL A O 1
ATOM 885 N N . ASP A 1 121 ? -6.276 -10.739 8.921 1.00 76.12 121 ASP A N 1
ATOM 886 C CA . ASP A 1 121 ? -6.019 -11.677 7.822 1.00 76.12 121 ASP A CA 1
ATOM 887 C C . ASP A 1 121 ? -7.043 -11.451 6.708 1.00 76.12 121 ASP A C 1
ATOM 889 O O . ASP A 1 121 ? -8.244 -11.280 6.965 1.00 76.12 121 ASP A O 1
ATOM 893 N N . LEU A 1 122 ? -6.571 -11.511 5.463 1.00 71.44 122 LEU A N 1
ATOM 894 C CA . LEU A 1 122 ? -7.409 -11.485 4.265 1.00 71.44 122 LEU A CA 1
ATOM 895 C C . LEU A 1 122 ? -8.462 -12.603 4.262 1.00 71.44 122 LEU A C 1
ATOM 897 O O . LEU A 1 122 ? -9.587 -12.380 3.812 1.00 71.44 122 LEU A O 1
ATOM 901 N N . GLY A 1 123 ? -8.131 -13.788 4.777 1.00 68.94 123 GLY A N 1
ATOM 902 C CA . GLY A 1 123 ? -9.043 -14.927 4.887 1.00 68.94 123 GLY A CA 1
ATOM 903 C C . GLY A 1 123 ? -10.154 -14.737 5.923 1.00 68.94 123 GLY A C 1
ATOM 904 O O . GLY A 1 123 ? -11.272 -15.214 5.723 1.00 68.94 123 GLY A O 1
ATOM 905 N N . SER A 1 124 ? -9.878 -14.002 7.003 1.00 74.06 124 SER A N 1
ATOM 906 C CA . SER A 1 124 ? -10.846 -13.705 8.069 1.00 74.06 124 SER A CA 1
ATOM 907 C C . SER A 1 124 ? -11.837 -12.580 7.727 1.00 74.06 124 SER A C 1
ATOM 909 O O . SER A 1 124 ? -12.850 -12.416 8.408 1.00 74.06 124 SER A O 1
ATOM 911 N N . GLY A 1 125 ? -11.568 -11.819 6.658 1.00 80.62 125 GLY A N 1
ATOM 912 C CA . GLY A 1 125 ? -12.424 -10.737 6.166 1.00 80.62 125 GLY A CA 1
ATOM 913 C C . GLY A 1 125 ? -12.311 -9.417 6.936 1.00 80.62 125 GLY A C 1
ATOM 914 O O . GLY A 1 125 ? -13.044 -8.479 6.630 1.00 80.62 125 GLY A O 1
ATOM 915 N N . ASN A 1 126 ? -11.401 -9.315 7.911 1.00 87.50 126 ASN A N 1
ATOM 916 C CA . ASN A 1 126 ? -11.146 -8.073 8.648 1.00 87.50 126 ASN A CA 1
ATOM 917 C C . ASN A 1 126 ? -10.044 -7.201 8.018 1.00 87.50 126 ASN A C 1
ATOM 919 O O . ASN A 1 126 ? -9.756 -6.128 8.543 1.00 87.50 126 ASN A O 1
ATOM 923 N N . LEU A 1 127 ? -9.463 -7.628 6.895 1.00 92.31 127 LEU A N 1
ATOM 924 C CA . LEU A 1 127 ? -8.445 -6.905 6.138 1.00 92.31 127 LEU A CA 1
ATOM 925 C C . LEU A 1 127 ? -8.883 -6.758 4.680 1.00 92.31 127 LEU A C 1
ATOM 927 O O . LEU A 1 127 ? -9.286 -7.722 4.031 1.00 92.31 127 LEU A O 1
ATOM 931 N N . THR A 1 128 ? -8.782 -5.544 4.146 1.00 94.12 128 THR A N 1
ATOM 932 C CA . THR A 1 128 ? -9.039 -5.264 2.729 1.00 94.12 128 THR A CA 1
ATOM 933 C C . THR A 1 128 ? -7.901 -4.450 2.138 1.00 94.12 128 THR A C 1
ATOM 935 O O . THR A 1 128 ? -7.441 -3.493 2.752 1.00 94.12 128 THR A O 1
ATOM 938 N N . PHE A 1 129 ? -7.465 -4.798 0.926 1.00 95.50 129 PHE A N 1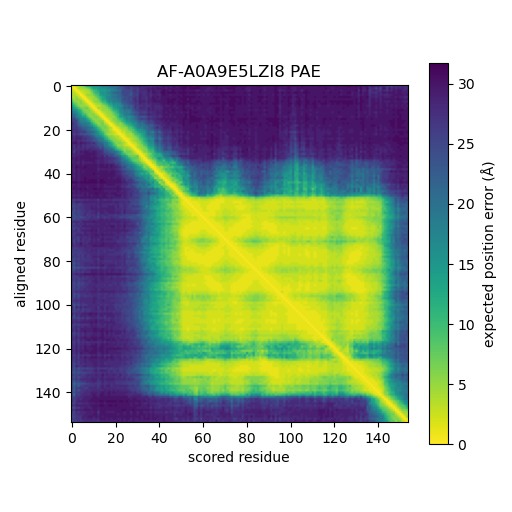
ATOM 939 C CA . PHE A 1 129 ? -6.503 -4.004 0.165 1.00 95.50 129 PHE A CA 1
ATOM 940 C C . PHE A 1 129 ? -7.137 -3.449 -1.107 1.00 95.50 129 PHE A C 1
ATOM 942 O O . PHE A 1 129 ? -7.751 -4.180 -1.881 1.00 95.50 129 PHE A O 1
ATOM 949 N N . THR A 1 130 ? -6.913 -2.164 -1.366 1.00 97.25 130 THR A N 1
ATOM 950 C CA . THR A 1 130 ? -7.056 -1.566 -2.695 1.00 97.25 130 THR A CA 1
ATOM 951 C C . THR A 1 130 ? -5.677 -1.481 -3.330 1.00 97.25 130 THR A C 1
ATOM 953 O O . THR A 1 130 ? -4.792 -0.821 -2.791 1.00 97.25 130 THR A O 1
ATOM 956 N N . VAL A 1 131 ? -5.483 -2.142 -4.470 1.00 97.25 131 VAL A N 1
ATOM 957 C CA . VAL A 1 131 ? -4.195 -2.156 -5.176 1.00 97.25 131 VAL A CA 1
ATOM 958 C C . VAL A 1 131 ? -4.260 -1.227 -6.379 1.00 97.25 131 VAL A C 1
ATOM 960 O O . VAL A 1 131 ? -5.136 -1.361 -7.232 1.00 97.25 131 VAL A O 1
ATOM 963 N N . ILE A 1 132 ? -3.317 -0.295 -6.451 1.00 97.19 132 ILE A N 1
ATOM 964 C CA . ILE A 1 132 ? -3.166 0.658 -7.547 1.00 97.19 132 ILE A CA 1
ATOM 965 C C . ILE A 1 132 ? -1.740 0.622 -8.088 1.00 97.19 132 ILE A C 1
ATOM 967 O O . ILE A 1 132 ? -0.800 0.213 -7.406 1.00 97.19 132 ILE A O 1
ATOM 971 N N . ARG A 1 133 ? -1.573 1.083 -9.327 1.00 96.12 133 ARG A N 1
ATOM 972 C CA . ARG A 1 133 ? -0.263 1.295 -9.944 1.00 96.12 133 ARG A CA 1
ATOM 973 C C . ARG A 1 133 ? -0.052 2.784 -10.164 1.00 96.12 133 ARG A C 1
ATOM 975 O O . ARG A 1 133 ? -0.951 3.458 -10.662 1.00 96.12 133 ARG A O 1
ATOM 982 N N . GLY A 1 134 ? 1.121 3.280 -9.791 1.00 92.44 134 GLY A N 1
ATOM 983 C CA . GLY A 1 134 ? 1.439 4.702 -9.849 1.00 92.44 134 GLY A CA 1
ATOM 984 C C . GLY A 1 134 ? 2.884 4.981 -10.242 1.00 92.44 134 GLY A C 1
ATOM 985 O O . GLY A 1 134 ? 3.726 4.084 -10.310 1.00 92.44 134 GLY A O 1
ATOM 986 N N . GLU A 1 135 ? 3.155 6.256 -10.492 1.00 90.44 135 GLU A N 1
ATOM 987 C CA . GLU A 1 135 ? 4.483 6.788 -10.786 1.00 90.44 135 GLU A CA 1
ATOM 988 C C . GLU A 1 135 ? 4.873 7.810 -9.716 1.00 90.44 135 GLU A C 1
ATOM 990 O O . GLU A 1 135 ? 4.028 8.548 -9.205 1.00 90.44 135 GLU A O 1
ATOM 995 N N . VAL A 1 136 ? 6.163 7.864 -9.380 1.00 85.12 136 VAL A N 1
ATOM 996 C CA . VAL A 1 136 ? 6.696 8.893 -8.483 1.00 85.12 136 VAL A CA 1
ATOM 997 C C . VAL A 1 136 ? 6.933 10.163 -9.290 1.00 85.12 136 VAL A C 1
ATOM 999 O O . VAL A 1 136 ? 7.740 10.172 -10.215 1.00 85.12 136 VAL A O 1
ATOM 1002 N N . LEU A 1 137 ? 6.250 11.246 -8.918 1.00 88.00 137 LEU A N 1
ATOM 1003 C CA . LEU A 1 137 ? 6.419 12.552 -9.566 1.00 88.00 137 LEU A CA 1
ATOM 1004 C C . LEU A 1 137 ? 7.551 13.382 -8.943 1.00 88.00 137 LEU A C 1
ATOM 1006 O O . LEU A 1 137 ? 8.149 14.221 -9.611 1.00 88.00 137 LEU A O 1
ATOM 1010 N N . GLY A 1 138 ? 7.838 13.163 -7.661 1.00 84.06 138 GLY A N 1
ATOM 1011 C CA . GLY A 1 138 ? 8.851 13.887 -6.901 1.00 84.06 138 GLY A CA 1
ATOM 1012 C C . GLY A 1 138 ? 8.592 13.796 -5.399 1.00 84.06 138 GLY A C 1
ATOM 1013 O O . GLY A 1 138 ? 7.509 13.396 -4.974 1.00 84.06 138 GLY A O 1
ATOM 1014 N N . ASN A 1 139 ? 9.592 14.175 -4.604 1.00 81.56 139 ASN A N 1
ATOM 1015 C CA . ASN A 1 139 ? 9.473 14.312 -3.156 1.00 81.56 139 ASN A CA 1
ATOM 1016 C C . ASN A 1 139 ? 9.442 15.802 -2.798 1.00 81.56 139 ASN A C 1
ATOM 1018 O O . ASN A 1 139 ? 10.309 16.560 -3.237 1.00 81.56 139 ASN A O 1
ATOM 1022 N N . PHE A 1 140 ? 8.444 16.215 -2.022 1.00 87.50 140 PHE A N 1
ATOM 1023 C CA . PHE A 1 140 ? 8.252 17.605 -1.619 1.00 87.50 140 PHE A CA 1
ATOM 1024 C C . PHE A 1 140 ? 8.278 17.678 -0.099 1.00 87.50 140 PHE A C 1
ATOM 1026 O O . PHE A 1 140 ? 7.384 17.167 0.573 1.00 87.50 140 PHE A O 1
ATOM 1033 N N . GLU A 1 141 ? 9.309 18.320 0.434 1.00 83.12 141 GLU A N 1
ATOM 1034 C CA . GLU A 1 141 ? 9.512 18.474 1.869 1.00 83.12 141 GLU A CA 1
ATOM 1035 C C . GLU A 1 141 ? 9.316 19.937 2.264 1.00 83.12 141 GLU A C 1
ATOM 1037 O O . GLU A 1 141 ? 9.604 20.851 1.486 1.00 83.12 141 GLU A O 1
ATOM 1042 N N . ALA A 1 142 ? 8.809 20.170 3.477 1.00 82.88 142 ALA A N 1
ATOM 1043 C CA . ALA A 1 142 ? 8.695 21.518 4.011 1.00 82.88 142 ALA A CA 1
ATOM 1044 C C . ALA A 1 142 ? 10.104 22.098 4.199 1.00 82.88 142 ALA A C 1
ATOM 1046 O O . ALA A 1 142 ? 10.823 21.729 5.127 1.00 82.88 142 ALA A O 1
ATOM 1047 N N . GLY A 1 143 ? 10.508 23.006 3.311 1.00 74.06 143 GLY A N 1
ATOM 1048 C CA . GLY A 1 143 ? 11.715 23.792 3.509 1.00 74.06 143 GLY A CA 1
ATOM 1049 C C . GLY A 1 143 ? 11.525 24.694 4.722 1.00 74.06 143 GLY A C 1
ATOM 1050 O O . GLY A 1 143 ? 10.611 25.518 4.741 1.00 74.06 143 GLY A O 1
ATOM 1051 N N . ALA A 1 144 ? 12.386 24.566 5.732 1.00 55.53 144 ALA A N 1
ATOM 1052 C CA . ALA A 1 144 ? 12.563 25.641 6.695 1.00 55.53 144 ALA A CA 1
ATOM 1053 C C . ALA A 1 144 ? 13.035 26.865 5.902 1.00 55.53 144 ALA A C 1
ATOM 1055 O O . ALA A 1 144 ? 14.163 26.902 5.409 1.00 55.53 144 ALA A O 1
ATOM 1056 N N . GLN A 1 145 ? 12.148 27.836 5.714 1.00 53.38 145 GLN A N 1
ATOM 1057 C CA . GLN A 1 145 ? 12.512 29.108 5.121 1.00 53.38 145 GLN A CA 1
ATOM 1058 C C . GLN A 1 145 ? 13.482 29.798 6.086 1.00 53.38 145 GLN A C 1
ATOM 1060 O O . GLN A 1 145 ? 13.083 30.318 7.124 1.00 53.38 145 GLN A O 1
ATOM 1065 N N . VAL A 1 146 ? 14.781 29.738 5.790 1.00 57.31 146 VAL A N 1
ATOM 1066 C CA . VAL A 1 146 ? 15.783 30.525 6.510 1.00 57.31 146 VAL A CA 1
ATOM 1067 C C . VAL A 1 146 ? 15.687 31.943 5.964 1.00 57.31 146 VAL A C 1
ATOM 1069 O O . VAL A 1 146 ? 16.304 32.274 4.949 1.00 57.31 146 VAL A O 1
ATOM 1072 N N . ASP A 1 147 ? 14.875 32.771 6.620 1.00 59.97 147 ASP A N 1
ATOM 1073 C CA . ASP A 1 147 ? 14.788 34.200 6.337 1.00 59.97 147 ASP A CA 1
ATOM 1074 C C . ASP A 1 147 ? 16.168 34.834 6.560 1.00 59.97 147 ASP A C 1
ATOM 1076 O O . ASP A 1 147 ? 16.581 35.172 7.670 1.00 59.97 147 ASP A O 1
ATOM 1080 N N . SER A 1 148 ? 16.918 34.977 5.471 1.00 56.09 148 SER A N 1
ATOM 1081 C CA . SER A 1 148 ? 18.265 35.545 5.446 1.00 56.09 148 SER A CA 1
ATOM 1082 C C . SER A 1 148 ? 18.195 37.072 5.502 1.00 56.09 148 SER A C 1
ATOM 1084 O O . SER A 1 148 ? 18.655 37.744 4.583 1.00 56.09 148 SER A O 1
ATOM 1086 N N . ASN A 1 149 ? 17.554 37.639 6.532 1.00 53.91 149 ASN A N 1
ATOM 1087 C CA . ASN A 1 149 ? 17.432 39.094 6.647 1.00 53.91 149 ASN A CA 1
ATOM 1088 C C . ASN A 1 149 ? 17.411 39.658 8.078 1.00 53.91 149 ASN A C 1
ATOM 1090 O O . ASN A 1 149 ? 16.859 40.734 8.308 1.00 53.91 149 ASN A O 1
ATOM 1094 N N . SER A 1 150 ? 18.078 39.017 9.044 1.00 54.97 150 SER A N 1
ATOM 1095 C CA . SER A 1 150 ? 18.479 39.722 10.270 1.00 54.97 150 SER A CA 1
ATOM 1096 C C . SER A 1 150 ? 19.718 40.574 9.978 1.00 54.97 150 SER A C 1
ATOM 1098 O O . SER A 1 150 ? 20.861 40.171 10.209 1.00 54.97 150 SER A O 1
ATOM 1100 N N . LYS A 1 151 ? 19.486 41.758 9.411 1.00 51.19 151 LYS A N 1
ATOM 1101 C CA . LYS A 1 151 ? 20.481 42.826 9.342 1.00 51.19 151 LYS A CA 1
ATOM 1102 C C . LYS A 1 151 ? 20.852 43.186 10.786 1.00 51.19 151 LYS A C 1
ATOM 1104 O O . LYS A 1 151 ? 20.010 43.645 11.547 1.00 51.19 151 LYS A O 1
ATOM 1109 N N . ILE A 1 152 ? 22.095 42.898 11.161 1.00 56.72 152 ILE A N 1
ATOM 1110 C CA . ILE A 1 152 ? 22.699 43.311 12.429 1.00 56.72 152 ILE A CA 1
ATOM 1111 C C . ILE A 1 152 ? 22.777 44.841 12.405 1.00 56.72 152 ILE A C 1
ATOM 1113 O O . ILE A 1 152 ? 23.607 45.398 11.686 1.00 56.72 152 ILE A O 1
ATOM 1117 N N . GLU A 1 153 ? 21.913 45.518 13.157 1.00 50.72 153 GLU A N 1
ATOM 1118 C CA . GLU A 1 153 ? 22.178 46.895 13.572 1.00 50.72 153 GLU A CA 1
ATOM 1119 C C . GLU A 1 153 ? 23.148 46.840 14.759 1.00 50.72 153 GLU A C 1
ATOM 1121 O O . GLU A 1 153 ? 22.920 46.125 15.737 1.00 50.72 153 GLU A O 1
ATOM 1126 N N . ARG A 1 154 ? 24.292 47.508 14.586 1.00 60.09 154 ARG A N 1
ATOM 1127 C CA . ARG A 1 154 ? 25.312 47.748 15.611 1.00 60.09 154 ARG A CA 1
ATOM 1128 C C . ARG A 1 154 ? 25.012 49.045 16.339 1.00 60.09 154 ARG A C 1
ATOM 1130 O O . ARG A 1 154 ? 24.564 49.983 15.644 1.00 60.09 154 ARG A O 1
#

Nearest PDB structures (foldseek):
  8ifj-assembly5_J  TM=5.919E-01  e=3.618E-01  methanogenic archaeon mixed culture ISO4-G1
  3vqx-assembly2_D  TM=5.062E-01  e=3.858E-01  Methanosarcina mazei
  8gxf-assembly2_C  TM=4.327E-01  e=1.383E-01  Pseudomonas flexibilis
  8trh-assembly1_0  TM=2.811E-01  e=3.834E-02  Homo sapiens
  3c6v-assembly1_C  TM=3.957E-01  e=3.858E-01  Aspergillus fumigatus Af293

Solvent-accessible surface area (backbone atoms only — not comparable to full-atom values): 10071 Å² total; per-residue (Å²): 142,82,87,84,82,86,82,87,88,82,91,76,91,76,83,90,76,93,76,80,90,74,81,85,76,78,76,78,78,76,71,71,82,57,76,62,66,59,55,53,56,50,53,60,51,52,48,57,54,76,61,47,49,76,41,79,80,44,79,60,100,45,37,38,29,36,40,30,28,43,98,90,37,75,27,34,39,40,41,38,35,57,44,99,89,71,34,35,48,30,42,36,38,37,30,60,90,50,69,74,53,78,87,43,46,66,59,40,52,51,58,49,38,76,76,73,36,87,94,55,39,67,90,76,66,39,36,47,74,48,79,47,78,43,77,89,90,78,88,87,73,89,72,81,80,77,76,89,69,83,75,82,83,128

Sequence (154 aa):
MCRLTARAAGTRIRHLSASAPRPARAAPTTCGLAPFARATALRLRAHLVTLMNWKRTLRTASSERFLGVSDGADAVAIDLHYLPDGTVAGTVTLLASANIADEAVPALLSAFDDDFLPGVDLGSGNLTFTVIRGEVLGNFEAGAQVDSNSKIER